Protein AF-A0A7L4DHI3-F1 (afdb_monomer_lite)

pLDDT: mean 77.16, std 14.09, range [42.38, 95.88]

Radius of gyration: 14.52 Å; chains: 1; bounding box: 33×33×32 Å

Secondary structure (DSSP, 8-state):
-----TTGGGT-HHHHHHHHHHHHHHHHHHTTS---GGGS-HHHHHHHHTHHHHHHHHHHHHHH-

Sequence (65 aa):
QVPENPHSEYGLTENVERIVENEKINAEKTSKQKVDLQSLPTRAYLDQTVVPILLQGLAVLAKER

Organism: NCBI:txid325343

InterPro domains:
  IPR007858 Dpy-30 motif [PF05186] (41-65)

Foldseek 3Di:
DPPDDPCVVVVCVVVVVVVVVVLVVVVVVVPPDVDPLVPDDPVVNCVNPPVVVVVVVVVVVVVVD

Structure (mmCIF, N/CA/C/O backbone):
data_AF-A0A7L4DHI3-F1
#
_entry.id   AF-A0A7L4DHI3-F1
#
loop_
_atom_site.group_PDB
_atom_site.id
_atom_site.type_symbol
_atom_site.label_atom_id
_atom_site.label_alt_id
_atom_site.label_comp_id
_atom_site.label_asym_id
_atom_site.label_entity_id
_atom_site.label_seq_id
_atom_site.pdbx_PDB_ins_code
_atom_site.Cartn_x
_atom_site.Cartn_y
_atom_site.Cartn_z
_atom_site.occupancy
_atom_site.B_iso_or_equiv
_atom_site.auth_seq_id
_atom_site.auth_comp_id
_atom_site.auth_asym_id
_atom_site.auth_atom_id
_atom_site.pdbx_PDB_model_num
ATOM 1 N N . GLN A 1 1 ? 14.854 19.680 12.548 1.00 42.38 1 GLN A N 1
ATOM 2 C CA . GLN A 1 1 ? 13.406 19.566 12.799 1.00 42.38 1 GLN A CA 1
ATOM 3 C C . GLN A 1 1 ? 13.010 18.152 12.406 1.00 42.38 1 GLN A C 1
ATOM 5 O O . GLN A 1 1 ? 13.172 17.816 11.240 1.00 42.38 1 GLN A O 1
ATOM 10 N N . VAL A 1 2 ? 12.630 17.291 13.353 1.00 52.22 2 VAL A N 1
ATOM 11 C CA . VAL A 1 2 ? 12.016 16.001 12.992 1.00 52.22 2 VAL A CA 1
ATOM 12 C C . VAL A 1 2 ? 10.675 16.363 12.350 1.00 52.22 2 VAL A C 1
ATOM 14 O O . VAL A 1 2 ? 9.961 17.159 12.963 1.00 52.22 2 VAL A O 1
ATOM 17 N N . PRO A 1 3 ? 10.361 15.926 11.117 1.00 54.38 3 PRO A N 1
ATOM 18 C CA . PRO A 1 3 ? 9.055 16.207 10.541 1.00 54.38 3 PRO A CA 1
ATOM 19 C C . PRO A 1 3 ? 8.025 15.559 11.461 1.00 54.38 3 PRO A C 1
ATOM 21 O O . PRO A 1 3 ? 8.030 14.341 11.638 1.00 54.38 3 PRO A O 1
ATOM 24 N N . GLU A 1 4 ? 7.223 16.387 12.125 1.00 62.66 4 GLU A N 1
ATOM 25 C CA . GLU A 1 4 ? 6.132 15.904 12.957 1.00 62.66 4 GLU A CA 1
ATOM 26 C C . GLU A 1 4 ? 5.240 15.050 12.059 1.00 62.66 4 GLU A C 1
ATOM 28 O O . GLU A 1 4 ? 4.801 15.506 11.001 1.00 62.66 4 GLU A O 1
ATOM 33 N N . ASN A 1 5 ? 5.074 13.776 12.413 1.00 61.50 5 ASN A N 1
ATOM 34 C CA . ASN A 1 5 ? 4.293 12.849 11.612 1.00 61.50 5 ASN A CA 1
ATOM 35 C C . ASN A 1 5 ? 2.853 13.398 11.555 1.00 61.50 5 ASN A C 1
ATOM 37 O O . ASN A 1 5 ? 2.226 13.482 12.612 1.00 61.50 5 ASN A O 1
ATOM 41 N N . PRO A 1 6 ? 2.312 13.772 10.380 1.00 66.50 6 PRO A N 1
ATOM 42 C CA . PRO A 1 6 ? 1.007 14.435 10.256 1.00 66.50 6 PRO A CA 1
ATOM 43 C C . PRO A 1 6 ? -0.173 13.586 10.758 1.00 66.50 6 PRO A C 1
ATOM 45 O O . PRO A 1 6 ? -1.292 14.075 10.877 1.00 66.50 6 PRO A O 1
ATOM 48 N N . HIS A 1 7 ? 0.066 12.316 11.085 1.00 61.09 7 HIS A N 1
ATOM 49 C CA . HIS A 1 7 ? -0.914 11.413 11.684 1.00 61.09 7 HIS A CA 1
ATOM 50 C C . HIS A 1 7 ? -0.919 11.430 13.228 1.00 61.09 7 HIS A C 1
ATOM 52 O O . HIS A 1 7 ? -1.792 10.806 13.834 1.00 61.09 7 HIS A O 1
ATOM 58 N N . SER A 1 8 ? 0.012 12.158 13.862 1.00 61.81 8 SER A N 1
ATOM 59 C CA . SER A 1 8 ? 0.130 12.304 15.327 1.00 61.81 8 SER A CA 1
ATOM 60 C C . SER A 1 8 ? -1.097 12.961 15.953 1.00 61.81 8 SER A C 1
ATOM 62 O O . SER A 1 8 ? -1.548 12.534 17.012 1.00 61.81 8 SER A O 1
ATOM 64 N N . GLU A 1 9 ? -1.682 13.947 15.268 1.00 62.94 9 GLU A N 1
ATOM 65 C CA . GLU A 1 9 ? -2.846 14.707 15.744 1.00 62.94 9 GLU A CA 1
ATOM 66 C C . GLU A 1 9 ? -4.108 13.837 15.893 1.00 62.94 9 GLU A C 1
ATOM 68 O O . GLU A 1 9 ? -4.968 14.110 16.726 1.00 62.94 9 GLU A O 1
ATOM 73 N N . TYR A 1 10 ? -4.200 12.738 15.137 1.00 64.38 10 TYR A N 1
ATOM 74 C CA . TYR A 1 10 ? -5.382 11.873 15.103 1.00 64.38 10 TYR A CA 1
ATOM 75 C C . TYR A 1 10 ? -5.295 10.668 16.052 1.00 64.38 10 TYR A C 1
ATOM 77 O O . TYR A 1 10 ? -6.192 9.828 16.046 1.00 64.38 10 TYR A O 1
ATOM 85 N N . GLY A 1 11 ? -4.217 10.530 16.838 1.00 62.78 11 GLY A N 1
ATOM 86 C CA . GLY A 1 11 ? -4.010 9.365 17.714 1.00 62.78 11 GLY A CA 1
ATOM 87 C C . GLY A 1 11 ? -3.895 8.032 16.958 1.00 62.78 11 GLY A C 1
ATOM 88 O O . GLY A 1 11 ? -4.018 6.961 17.548 1.00 62.78 11 GLY A O 1
ATOM 89 N N . LEU A 1 12 ? -3.671 8.088 15.641 1.00 63.81 12 LEU A N 1
ATOM 90 C CA . LEU A 1 12 ? -3.612 6.927 14.750 1.00 63.81 12 LEU A CA 1
ATOM 91 C C . LEU A 1 12 ? -2.210 6.309 14.673 1.00 63.81 12 LEU A C 1
ATOM 93 O O . LEU A 1 12 ? -2.045 5.269 14.041 1.00 63.81 12 LEU A O 1
ATOM 97 N N . THR A 1 13 ? -1.206 6.926 15.301 1.00 71.12 13 THR A N 1
ATOM 98 C CA . THR A 1 13 ? 0.210 6.550 15.169 1.00 71.12 13 THR A CA 1
ATOM 99 C C . THR A 1 13 ? 0.472 5.105 15.571 1.00 71.12 13 THR A C 1
ATOM 101 O O . THR A 1 13 ? 1.058 4.370 14.789 1.00 71.12 13 THR A O 1
ATOM 104 N N . GLU A 1 14 ? -0.043 4.653 16.712 1.00 74.38 14 GLU A N 1
ATOM 105 C CA . GLU A 1 14 ? 0.215 3.297 17.212 1.00 74.38 14 GLU A CA 1
ATOM 106 C C . GLU A 1 14 ? -0.423 2.207 16.332 1.00 74.38 14 GLU A C 1
ATOM 108 O O . GLU A 1 14 ? 0.181 1.171 16.045 1.00 74.38 14 GLU A O 1
ATOM 113 N N . ASN A 1 15 ? -1.656 2.442 15.873 1.00 74.00 15 ASN A N 1
ATOM 114 C CA . ASN A 1 15 ? -2.353 1.502 14.998 1.00 74.00 15 ASN A CA 1
ATOM 115 C C . ASN A 1 15 ? -1.683 1.446 13.622 1.00 74.00 15 ASN A C 1
ATOM 117 O O . ASN A 1 15 ? -1.502 0.360 13.079 1.00 74.00 15 ASN A O 1
ATOM 121 N N . VAL A 1 16 ? -1.273 2.596 13.079 1.00 75.44 16 VAL A N 1
ATOM 122 C CA . VAL A 1 16 ? -0.538 2.676 11.810 1.00 75.44 16 VAL A CA 1
ATOM 123 C C . VAL A 1 16 ? 0.828 2.000 11.929 1.00 75.44 16 VAL A C 1
ATOM 125 O O . VAL A 1 16 ? 1.180 1.218 11.053 1.00 75.44 16 VAL A O 1
ATOM 128 N N . GLU A 1 17 ? 1.567 2.214 13.018 1.00 76.56 17 GLU A N 1
ATOM 129 C CA . GLU A 1 17 ? 2.860 1.563 13.270 1.00 76.56 17 GLU A CA 1
ATOM 130 C C . GLU A 1 17 ? 2.735 0.035 13.309 1.00 76.56 17 GLU A C 1
ATOM 132 O O . GLU A 1 17 ? 3.479 -0.657 12.612 1.00 76.56 17 GLU A O 1
ATOM 137 N N . ARG A 1 18 ? 1.739 -0.501 14.029 1.00 81.25 18 ARG A N 1
ATOM 138 C CA . ARG A 1 18 ? 1.472 -1.951 14.068 1.00 81.25 18 ARG A CA 1
ATOM 139 C C . ARG A 1 18 ? 1.112 -2.528 12.697 1.00 81.25 18 ARG A C 1
ATOM 141 O O . ARG A 1 18 ? 1.484 -3.658 12.381 1.00 81.25 18 ARG A O 1
ATOM 148 N N . ILE A 1 19 ? 0.387 -1.774 11.872 1.00 76.56 19 ILE A N 1
ATOM 149 C CA . ILE A 1 19 ? 0.028 -2.207 10.515 1.00 76.56 19 ILE A CA 1
ATOM 150 C C . ILE A 1 19 ? 1.259 -2.205 9.611 1.00 76.56 19 ILE A C 1
ATOM 152 O O . ILE A 1 19 ? 1.499 -3.186 8.913 1.00 76.56 19 ILE A O 1
ATOM 156 N N . VAL A 1 20 ? 2.064 -1.142 9.663 1.00 76.38 20 VAL A N 1
ATOM 157 C CA . VAL A 1 20 ? 3.317 -1.031 8.904 1.00 76.38 20 VAL A CA 1
ATOM 158 C C . VAL A 1 20 ? 4.273 -2.169 9.262 1.00 76.38 20 VAL A C 1
ATOM 160 O O . VAL A 1 20 ? 4.914 -2.732 8.376 1.00 76.38 20 VAL A O 1
ATOM 163 N N . GLU A 1 21 ? 4.344 -2.557 10.536 1.00 80.38 21 GLU A N 1
ATOM 164 C CA . GLU A 1 21 ? 5.163 -3.685 10.979 1.00 80.38 21 GLU A CA 1
ATOM 165 C C . GLU A 1 21 ? 4.661 -5.029 10.420 1.00 80.38 21 GLU A C 1
ATOM 167 O O . GLU A 1 21 ? 5.445 -5.793 9.852 1.00 80.38 21 GLU A O 1
ATOM 172 N N . ASN A 1 22 ? 3.351 -5.294 10.481 1.00 77.81 22 ASN A N 1
ATOM 173 C CA . ASN A 1 22 ? 2.749 -6.501 9.903 1.00 77.81 22 ASN A CA 1
ATOM 174 C C . ASN A 1 22 ? 2.920 -6.580 8.375 1.00 77.81 22 ASN A C 1
ATOM 176 O O . ASN A 1 22 ? 3.236 -7.646 7.837 1.00 77.81 22 ASN A O 1
ATOM 180 N N . GLU A 1 23 ? 2.756 -5.457 7.676 1.00 74.06 23 GLU A N 1
ATOM 181 C CA . GLU A 1 23 ? 2.976 -5.355 6.232 1.00 74.06 23 GLU A CA 1
ATOM 182 C C . GLU A 1 23 ? 4.449 -5.571 5.876 1.00 74.06 23 GLU A C 1
ATOM 184 O O . GLU A 1 23 ? 4.749 -6.316 4.945 1.00 74.06 23 GLU A O 1
ATOM 189 N N . LYS A 1 24 ? 5.389 -5.018 6.656 1.00 71.88 24 LYS A N 1
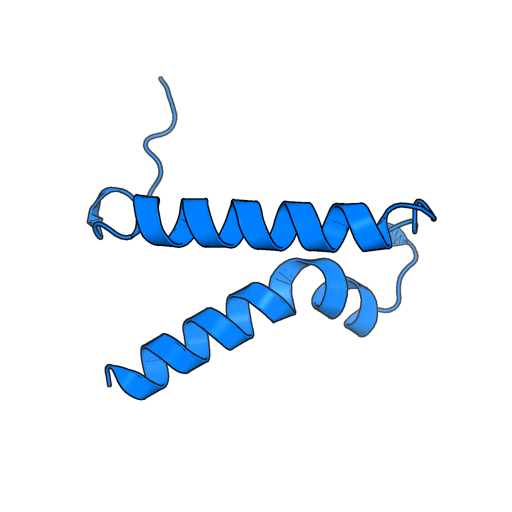ATOM 190 C CA . LYS A 1 24 ? 6.830 -5.240 6.464 1.00 71.88 24 LYS A CA 1
ATOM 191 C C . LYS A 1 24 ? 7.193 -6.722 6.588 1.00 71.88 24 LYS A C 1
ATOM 193 O O . LYS A 1 24 ? 7.928 -7.240 5.750 1.00 71.88 24 LYS A O 1
ATOM 198 N N . ILE A 1 25 ? 6.631 -7.427 7.571 1.00 73.06 25 ILE A N 1
ATOM 199 C CA . ILE A 1 25 ? 6.847 -8.871 7.754 1.00 73.06 25 ILE A CA 1
ATOM 200 C C . ILE A 1 25 ? 6.281 -9.676 6.568 1.00 73.06 25 ILE A C 1
ATOM 202 O O . ILE A 1 25 ? 6.891 -10.654 6.127 1.00 73.06 25 ILE A O 1
ATOM 206 N N . ASN A 1 26 ? 5.127 -9.288 6.019 1.00 68.56 26 ASN A N 1
ATOM 207 C CA . ASN A 1 26 ? 4.551 -9.939 4.835 1.00 68.56 26 ASN A CA 1
ATOM 208 C C . ASN A 1 26 ? 5.313 -9.605 3.540 1.00 68.56 26 ASN A C 1
ATOM 210 O O . ASN A 1 26 ? 5.515 -10.484 2.694 1.00 68.56 26 ASN A O 1
ATOM 214 N N . ALA A 1 27 ? 5.814 -8.378 3.405 1.00 65.44 27 ALA A N 1
ATOM 215 C CA . ALA A 1 27 ? 6.676 -7.964 2.305 1.00 65.44 27 ALA A CA 1
ATOM 216 C C . ALA A 1 27 ? 8.009 -8.732 2.317 1.00 65.44 27 ALA A C 1
ATOM 218 O O . ALA A 1 27 ? 8.448 -9.219 1.276 1.00 65.44 27 ALA A O 1
ATOM 219 N N . GLU A 1 28 ? 8.620 -8.950 3.488 1.00 63.03 28 GLU A N 1
ATOM 220 C CA . GLU A 1 28 ? 9.850 -9.743 3.636 1.00 63.03 28 GLU A CA 1
ATOM 221 C C . GLU A 1 28 ? 9.668 -11.216 3.228 1.00 63.03 28 GLU A C 1
ATOM 223 O O . GLU A 1 28 ? 10.572 -11.812 2.640 1.00 63.03 28 GLU A O 1
ATOM 228 N N . LYS A 1 29 ? 8.479 -11.797 3.436 1.00 59.50 29 LYS A N 1
ATOM 229 C CA . LYS A 1 29 ? 8.144 -13.145 2.935 1.00 59.50 29 LYS A CA 1
ATOM 230 C C . LYS A 1 29 ? 8.038 -13.205 1.407 1.00 59.50 29 LYS A C 1
ATOM 232 O O . LYS A 1 29 ? 8.294 -14.258 0.823 1.00 59.50 29 LYS A O 1
ATOM 237 N N . THR A 1 30 ? 7.722 -12.081 0.770 1.00 57.22 30 THR A N 1
ATOM 238 C CA . THR A 1 30 ? 7.589 -11.932 -0.690 1.00 57.22 30 THR A CA 1
ATOM 239 C C . THR A 1 30 ? 8.917 -11.496 -1.348 1.00 57.22 30 THR A C 1
ATOM 241 O O . THR A 1 30 ? 9.153 -11.749 -2.526 1.00 57.22 30 THR A O 1
ATOM 244 N N . SER A 1 31 ? 9.843 -10.938 -0.556 1.00 54.09 31 SER A N 1
ATOM 245 C CA . SER A 1 31 ? 11.131 -10.320 -0.936 1.00 54.09 31 SER A CA 1
ATOM 246 C C . SER A 1 31 ? 12.211 -11.272 -1.483 1.00 54.09 31 SER A C 1
ATOM 248 O O . SER A 1 31 ? 13.283 -10.833 -1.904 1.00 54.09 31 SER A O 1
ATOM 250 N N . LYS A 1 32 ? 11.971 -12.591 -1.548 1.00 54.84 32 LYS A N 1
ATOM 251 C CA . LYS A 1 32 ? 12.981 -13.527 -2.095 1.00 54.84 32 LYS A CA 1
ATOM 252 C C . LYS A 1 32 ? 13.298 -13.289 -3.573 1.00 54.84 32 LYS A C 1
ATOM 254 O O . LYS A 1 32 ? 14.341 -13.727 -4.049 1.00 54.84 32 LYS A O 1
ATOM 259 N N . GLN A 1 33 ? 12.448 -12.554 -4.277 1.00 58.81 33 GLN A N 1
ATOM 260 C CA . GLN A 1 33 ? 12.725 -12.054 -5.608 1.00 58.81 33 GLN A CA 1
ATOM 261 C C . GLN A 1 33 ? 12.639 -10.534 -5.526 1.00 58.81 33 GLN A C 1
ATOM 263 O O . GLN A 1 33 ? 11.566 -9.993 -5.275 1.00 58.81 33 GLN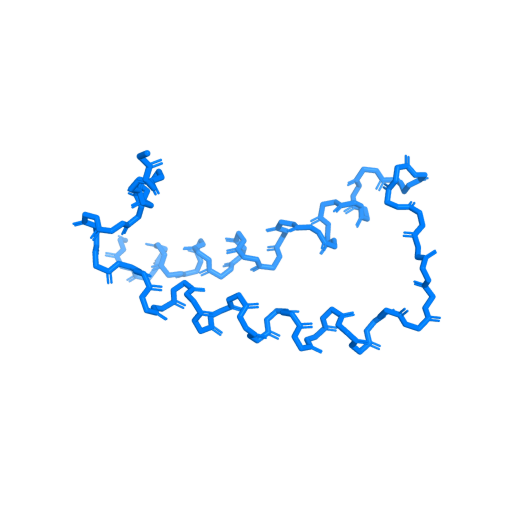 A O 1
ATOM 268 N N . LYS A 1 34 ? 13.768 -9.833 -5.685 1.00 62.16 34 LYS A N 1
ATOM 269 C CA . LYS A 1 34 ? 13.769 -8.375 -5.852 1.00 62.16 34 LYS A CA 1
ATOM 270 C C . LYS A 1 34 ? 13.037 -8.056 -7.156 1.00 62.16 34 LYS A C 1
ATOM 272 O O . LYS A 1 34 ? 13.651 -8.006 -8.216 1.00 62.16 34 LYS A O 1
ATOM 277 N N . VAL A 1 35 ? 11.717 -7.948 -7.087 1.00 69.38 3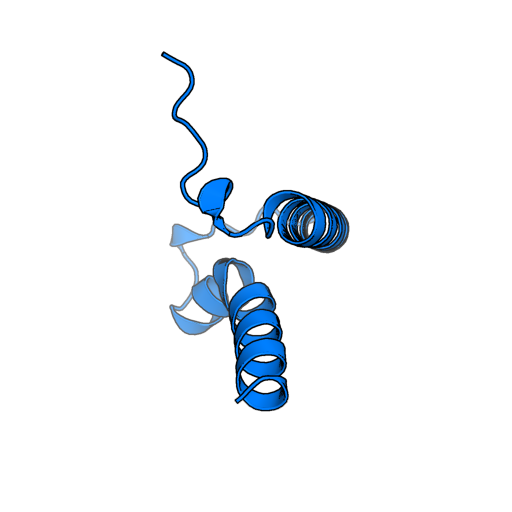5 VAL A N 1
ATOM 278 C CA . VAL A 1 35 ? 10.870 -7.531 -8.199 1.00 69.38 35 VAL A CA 1
ATOM 279 C C . VAL A 1 35 ? 11.159 -6.052 -8.444 1.00 69.38 35 VAL A C 1
ATOM 281 O O . VAL A 1 35 ? 11.071 -5.243 -7.522 1.00 69.38 35 VAL A O 1
ATOM 284 N N . ASP A 1 36 ? 11.554 -5.700 -9.668 1.00 84.38 36 ASP A N 1
ATOM 285 C CA . ASP A 1 36 ? 11.764 -4.304 -10.047 1.00 84.38 36 ASP A CA 1
ATOM 286 C C . ASP A 1 36 ? 10.409 -3.596 -10.131 1.00 84.38 36 ASP A C 1
ATOM 288 O O . ASP A 1 36 ? 9.668 -3.751 -11.104 1.00 84.38 36 ASP A O 1
ATOM 292 N N . LEU A 1 37 ? 10.091 -2.823 -9.090 1.00 84.12 37 LEU A N 1
ATOM 293 C CA . LEU A 1 37 ? 8.822 -2.114 -8.950 1.00 84.12 37 LEU A CA 1
ATOM 294 C C . LEU A 1 37 ? 8.523 -1.196 -10.143 1.00 84.12 37 LEU A C 1
ATOM 296 O O . LEU A 1 37 ? 7.358 -1.021 -10.482 1.00 84.12 37 LEU A O 1
ATOM 300 N N . GLN A 1 38 ? 9.544 -0.630 -10.795 1.00 85.12 38 GLN A N 1
ATOM 301 C CA . GLN A 1 38 ? 9.353 0.292 -11.922 1.00 85.12 38 GLN A CA 1
ATOM 302 C C . GLN A 1 38 ? 8.983 -0.424 -13.228 1.00 85.12 38 GLN A C 1
ATOM 304 O O . GLN A 1 38 ? 8.428 0.192 -14.134 1.00 85.12 38 GLN A O 1
ATOM 309 N N . SER A 1 39 ? 9.264 -1.725 -13.323 1.00 89.12 39 SER A N 1
ATOM 310 C CA . SER A 1 39 ? 8.942 -2.552 -14.493 1.00 89.12 39 SER A CA 1
ATOM 311 C C . SER A 1 39 ? 7.534 -3.155 -14.449 1.00 89.12 39 SER A C 1
ATOM 313 O O . SER A 1 39 ? 7.070 -3.743 -15.429 1.00 89.12 39 SER A O 1
ATOM 315 N N . LEU A 1 40 ? 6.852 -3.047 -13.305 1.00 89.00 40 LEU A N 1
ATOM 316 C CA . LEU A 1 40 ? 5.577 -3.710 -13.087 1.00 89.00 40 LEU A CA 1
ATOM 317 C C . LEU A 1 40 ? 4.438 -3.047 -13.872 1.00 89.00 40 LEU A C 1
ATOM 319 O O . LEU A 1 40 ? 4.353 -1.818 -13.938 1.00 89.00 40 LEU A O 1
ATOM 323 N N . PRO A 1 41 ? 3.474 -3.841 -14.377 1.00 95.88 41 PRO A N 1
ATOM 324 C CA . PRO A 1 41 ? 2.185 -3.307 -14.789 1.00 95.88 41 PRO A CA 1
ATOM 325 C C . PRO A 1 41 ? 1.542 -2.523 -13.642 1.00 95.88 41 PRO A C 1
ATOM 327 O O . PRO A 1 41 ? 1.609 -2.943 -12.485 1.00 95.88 41 PRO A O 1
ATOM 330 N N . THR A 1 42 ? 0.850 -1.427 -13.963 1.00 95.06 42 THR A N 1
ATOM 331 C CA . THR A 1 42 ? 0.295 -0.486 -12.973 1.00 95.06 42 THR A CA 1
ATOM 332 C C . THR A 1 42 ? -0.496 -1.176 -11.863 1.00 95.06 42 THR A C 1
ATOM 334 O O . THR A 1 42 ? -0.341 -0.838 -10.695 1.00 95.06 42 THR A O 1
ATOM 337 N N . ARG A 1 43 ? -1.305 -2.187 -12.200 1.00 94.94 43 ARG A N 1
ATOM 338 C CA . ARG A 1 43 ? -2.088 -2.935 -11.208 1.00 94.94 43 ARG A CA 1
ATOM 339 C C . ARG A 1 43 ? -1.206 -3.675 -10.199 1.00 94.94 43 ARG A C 1
ATOM 341 O O . ARG A 1 43 ? -1.438 -3.556 -9.007 1.00 94.94 43 ARG A O 1
ATOM 348 N N . ALA A 1 44 ? -0.170 -4.370 -10.667 1.00 91.06 44 ALA A N 1
ATOM 349 C CA . ALA A 1 44 ? 0.747 -5.107 -9.800 1.00 91.06 44 ALA A CA 1
ATOM 350 C C . ALA A 1 44 ? 1.579 -4.168 -8.914 1.00 91.06 44 ALA A C 1
ATOM 352 O O . ALA A 1 44 ? 1.839 -4.490 -7.758 1.00 91.06 44 ALA A O 1
ATOM 353 N N . TYR A 1 45 ? 1.962 -2.998 -9.439 1.00 93.31 45 TYR A N 1
ATOM 354 C CA . TYR A 1 45 ? 2.621 -1.964 -8.642 1.00 93.31 45 TYR A CA 1
ATOM 355 C C . TYR A 1 45 ? 1.721 -1.491 -7.494 1.00 93.31 45 TYR A C 1
ATOM 357 O O . TYR A 1 45 ? 2.166 -1.426 -6.350 1.00 93.31 45 TYR A O 1
ATOM 365 N N . LEU A 1 46 ? 0.445 -1.208 -7.774 1.00 94.12 46 LEU A N 1
ATOM 366 C CA . LEU A 1 46 ? -0.506 -0.777 -6.747 1.00 94.12 46 LEU A CA 1
ATOM 367 C C . LEU A 1 46 ? -0.778 -1.888 -5.721 1.00 94.12 46 LEU A C 1
ATOM 369 O O . LEU A 1 46 ? -0.768 -1.607 -4.521 1.00 94.12 46 LEU A O 1
ATOM 373 N N . ASP A 1 47 ? -0.939 -3.134 -6.180 1.00 90.62 47 ASP A N 1
ATOM 374 C CA . ASP A 1 47 ? -1.163 -4.309 -5.326 1.00 90.62 47 ASP A CA 1
ATOM 375 C C . ASP A 1 47 ? -0.013 -4.531 -4.324 1.00 90.62 47 ASP A C 1
ATOM 377 O O . ASP A 1 47 ? -0.261 -4.936 -3.192 1.00 90.62 47 ASP A O 1
ATOM 381 N N . GLN A 1 48 ? 1.234 -4.225 -4.708 1.00 86.75 48 GLN A N 1
ATOM 382 C CA . GLN A 1 48 ? 2.412 -4.385 -3.842 1.00 86.75 48 GLN A CA 1
ATOM 383 C C . GLN A 1 48 ? 2.736 -3.170 -2.964 1.00 86.75 48 GLN A C 1
ATOM 385 O O . GLN A 1 48 ? 3.530 -3.301 -2.036 1.00 86.75 48 GLN A O 1
ATOM 390 N N . THR A 1 49 ? 2.189 -1.988 -3.263 1.00 88.69 49 THR A N 1
ATOM 391 C CA . THR A 1 49 ? 2.595 -0.741 -2.589 1.00 88.69 49 THR A CA 1
ATOM 392 C C . THR A 1 49 ? 1.522 -0.158 -1.681 1.00 88.69 49 THR A C 1
ATOM 394 O O . THR A 1 49 ? 1.836 0.245 -0.566 1.00 88.69 49 THR A O 1
ATOM 397 N N . VAL A 1 50 ? 0.270 -0.077 -2.138 1.00 93.00 50 VAL A N 1
ATOM 398 C CA . VAL A 1 50 ? -0.759 0.731 -1.455 1.00 93.00 50 VAL A CA 1
ATOM 399 C C . VAL A 1 50 ? -2.092 0.018 -1.262 1.00 93.00 50 VAL A C 1
ATOM 401 O O . VAL A 1 50 ? -2.842 0.373 -0.358 1.00 93.00 50 VAL A O 1
ATOM 404 N N . VAL A 1 51 ? -2.424 -0.988 -2.073 1.00 93.94 51 VAL A N 1
ATOM 405 C CA . VAL A 1 51 ? -3.733 -1.659 -1.995 1.00 93.94 51 VAL A CA 1
ATOM 406 C C . VAL A 1 51 ? -4.004 -2.299 -0.625 1.00 93.94 51 VAL A C 1
ATOM 408 O O . VAL A 1 51 ? -5.113 -2.091 -0.128 1.00 93.94 51 VAL A O 1
ATOM 411 N N . PRO A 1 52 ? -3.056 -3.003 0.035 1.00 89.81 52 PRO A N 1
ATOM 412 C CA . PRO A 1 52 ? -3.320 -3.609 1.342 1.00 89.81 52 PRO A CA 1
ATOM 413 C C . PRO A 1 52 ? -3.764 -2.586 2.396 1.00 89.81 52 PRO A C 1
ATOM 415 O O . PRO A 1 52 ? -4.823 -2.740 3.010 1.00 89.81 52 PRO A O 1
ATOM 418 N N . ILE A 1 53 ? -3.016 -1.485 2.538 1.00 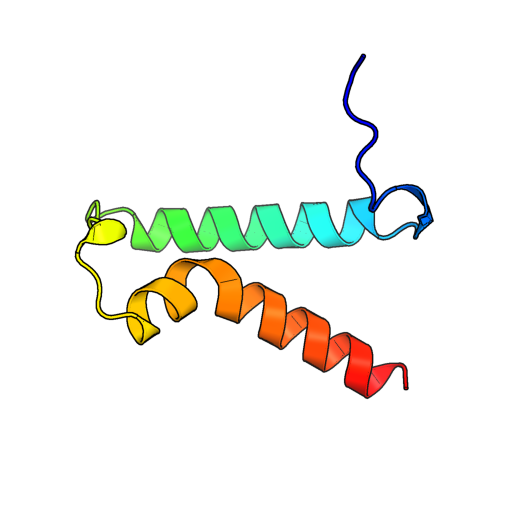88.56 53 ILE A N 1
ATOM 419 C CA . ILE A 1 53 ? -3.333 -0.430 3.508 1.00 88.56 53 ILE A CA 1
ATOM 420 C C . ILE A 1 53 ? -4.621 0.316 3.145 1.00 88.56 53 ILE A C 1
ATOM 422 O O . ILE A 1 53 ? -5.410 0.646 4.030 1.00 88.56 53 ILE A O 1
ATOM 426 N N . LEU A 1 54 ? -4.880 0.547 1.853 1.00 93.06 54 LEU A N 1
ATOM 427 C CA . LEU A 1 54 ? -6.101 1.213 1.406 1.00 93.06 54 LEU A CA 1
ATOM 428 C C . LEU A 1 54 ? -7.340 0.367 1.695 1.00 93.06 54 LEU A C 1
ATOM 430 O O . LEU A 1 54 ? -8.312 0.895 2.224 1.00 93.06 54 LEU A O 1
ATOM 434 N N . LEU A 1 55 ? -7.316 -0.937 1.404 1.00 92.69 55 LEU A N 1
ATOM 435 C CA . LEU A 1 55 ? -8.440 -1.825 1.712 1.00 92.69 55 LEU A CA 1
ATOM 436 C C . LEU A 1 55 ? -8.717 -1.877 3.214 1.00 92.69 55 LEU A C 1
ATOM 438 O O . LEU A 1 55 ? -9.875 -1.806 3.626 1.00 92.69 55 LEU A O 1
ATOM 442 N N . GLN A 1 56 ? -7.668 -1.944 4.032 1.00 87.31 56 GLN A N 1
ATOM 443 C CA . GLN A 1 56 ? -7.819 -1.927 5.480 1.00 87.31 56 GLN A CA 1
ATOM 444 C C . GLN A 1 56 ? -8.394 -0.593 5.984 1.00 87.31 56 GLN A C 1
ATOM 446 O O . GLN A 1 56 ? -9.342 -0.594 6.769 1.00 87.31 56 GLN A O 1
ATOM 451 N N . GLY A 1 57 ? -7.866 0.540 5.513 1.00 88.50 57 GLY A N 1
ATOM 452 C CA . GLY A 1 57 ? -8.352 1.869 5.890 1.00 88.50 57 GLY A CA 1
ATOM 453 C C . GLY A 1 57 ? -9.797 2.116 5.452 1.00 88.50 57 GLY A C 1
ATOM 454 O O . GLY A 1 57 ? -10.599 2.628 6.229 1.00 88.50 57 GLY A O 1
ATOM 455 N N . LEU A 1 58 ? -10.161 1.683 4.243 1.00 93.88 58 LEU A N 1
ATOM 456 C CA . LEU A 1 58 ? -11.529 1.767 3.731 1.00 93.88 58 LEU A CA 1
ATOM 457 C C . LEU A 1 58 ? -12.498 0.901 4.541 1.00 93.88 58 LEU A C 1
ATOM 459 O O . LEU A 1 58 ? -13.611 1.342 4.815 1.00 93.88 58 LEU A O 1
ATOM 463 N N . ALA A 1 59 ? -12.084 -0.298 4.959 1.00 91.31 59 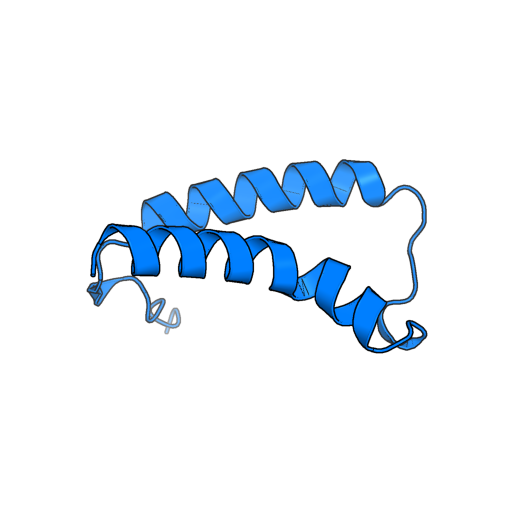ALA A N 1
ATOM 464 C CA . ALA A 1 59 ? -12.905 -1.166 5.799 1.00 91.31 59 ALA A CA 1
ATOM 465 C C . ALA A 1 59 ? -13.174 -0.551 7.183 1.00 91.31 59 ALA A C 1
ATOM 467 O O . ALA A 1 59 ? -14.294 -0.638 7.682 1.00 91.31 59 ALA A O 1
ATOM 468 N N . VAL A 1 60 ? -12.170 0.093 7.792 1.00 91.31 60 VAL A N 1
ATOM 469 C CA . VAL A 1 60 ? -12.345 0.835 9.053 1.00 91.31 60 VAL A CA 1
ATOM 470 C C . VAL A 1 60 ? -13.280 2.024 8.845 1.00 91.31 60 VAL A C 1
ATOM 472 O O . VAL A 1 60 ? -14.253 2.165 9.581 1.00 91.31 60 VAL A O 1
ATOM 475 N N . LEU A 1 61 ? -13.050 2.826 7.803 1.00 92.06 61 LEU A N 1
ATOM 476 C CA . LEU A 1 61 ? -13.871 3.998 7.503 1.00 92.06 61 LEU A CA 1
ATOM 477 C C . LEU A 1 61 ? -15.344 3.632 7.288 1.00 92.06 61 LEU A C 1
ATOM 479 O O . LEU A 1 61 ? -16.217 4.284 7.847 1.00 92.06 61 LEU A O 1
ATOM 483 N N . ALA A 1 62 ? -15.609 2.578 6.514 1.00 94.56 62 ALA A N 1
ATOM 484 C CA . ALA A 1 62 ? -16.958 2.083 6.243 1.00 94.56 62 ALA A CA 1
ATOM 485 C C . ALA A 1 62 ? -17.630 1.429 7.462 1.00 94.56 62 ALA A C 1
ATOM 487 O O . ALA A 1 62 ? -18.834 1.201 7.452 1.00 94.56 62 ALA A O 1
ATOM 488 N N . LYS A 1 63 ? -16.860 1.058 8.490 1.00 92.12 63 LYS A N 1
ATOM 489 C CA . LYS A 1 63 ? -17.397 0.553 9.758 1.00 92.12 63 LYS A CA 1
ATOM 490 C C . LYS A 1 63 ? -17.735 1.695 10.718 1.00 92.12 63 LYS A C 1
ATOM 492 O O . LYS A 1 63 ? -18.671 1.568 11.502 1.00 92.12 63 LYS A O 1
ATOM 497 N N . GLU A 1 64 ? -16.943 2.763 10.709 1.00 90.81 64 GLU A N 1
ATOM 498 C CA . GLU A 1 64 ? -17.086 3.900 11.625 1.00 90.81 64 GLU A CA 1
ATOM 499 C C . GLU 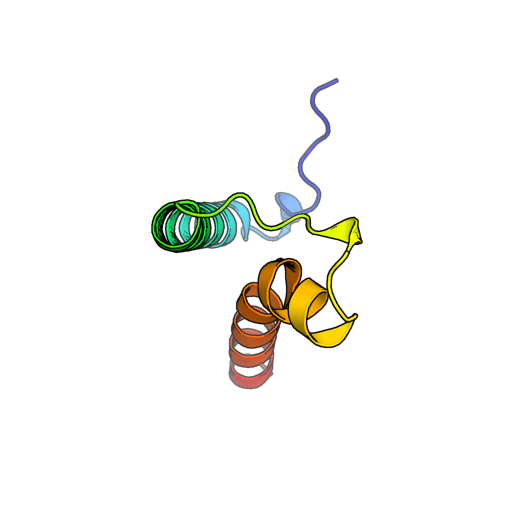A 1 64 ? -18.055 4.984 11.123 1.00 90.81 64 GLU A C 1
ATOM 501 O O . GLU A 1 64 ? -18.454 5.845 11.912 1.00 90.81 64 GLU A O 1
ATOM 506 N N . ARG A 1 65 ? -18.450 4.952 9.844 1.00 67.81 65 ARG A N 1
ATOM 507 C CA . ARG A 1 65 ? -19.416 5.870 9.218 1.00 67.81 65 ARG A CA 1
ATOM 508 C C . ARG A 1 65 ? -20.458 5.129 8.399 1.00 67.81 65 ARG A C 1
ATOM 510 O O . ARG A 1 65 ? -21.590 5.655 8.335 1.00 67.81 65 ARG A O 1
#